Protein AF-A0A061GNZ8-F1 (afdb_monomer_lite)

InterPro domains:
  IPR012337 Ribonuclease H-like superfamily [SSF53098] (3-85)
  IPR036397 Ribonuclease H superfamily [G3DSA:3.30.420.10] (1-86)

Radius of gyration: 13.17 Å; chains: 1; bounding box: 29×29×35 Å

Organism: Theobroma cacao (NCBI:txid3641)

pLDDT: mean 86.44, std 10.3, range [60.0, 97.31]

Secondary structure (DSSP, 8-state):
-EEEEEEEESSSSEEEEEEEEEE-TT--EEEEEEEEEEEE-HHHHHHHHHHHHHHHHHTSTTTTT---EEEES-HHHHHHHH-GGG--

Structure (mmCIF, N/CA/C/O backbone):
data_AF-A0A061GNZ8-F1
#
_entry.id   AF-A0A061GNZ8-F1
#
loop_
_atom_site.group_PDB
_atom_site.id
_atom_site.type_symbol
_atom_site.label_atom_id
_atom_site.label_alt_id
_atom_site.label_comp_id
_atom_site.label_asym_id
_atom_site.label_entity_id
_atom_site.label_seq_id
_atom_site.pdbx_PDB_ins_code
_atom_site.Cartn_x
_atom_site.Cartn_y
_atom_site.Cartn_z
_atom_site.occupancy
_atom_site.B_iso_or_equiv
_atom_site.auth_seq_id
_atom_site.auth_comp_id
_atom_site.auth_asym_id
_atom_site.auth_atom_id
_atom_site.pdbx_PDB_model_num
ATOM 1 N N . MET A 1 1 ? -2.822 2.504 12.946 1.00 94.75 1 MET A N 1
ATOM 2 C CA . MET A 1 1 ? -2.774 1.483 11.869 1.00 94.75 1 MET A CA 1
ATOM 3 C C . MET A 1 1 ? -1.509 1.702 11.057 1.00 94.75 1 MET A C 1
ATOM 5 O O . MET A 1 1 ? -1.225 2.852 10.740 1.00 94.75 1 MET A O 1
ATOM 9 N N . LYS A 1 2 ? -0.752 0.646 10.741 1.00 96.06 2 LYS A N 1
ATOM 10 C CA . LYS A 1 2 ? 0.503 0.736 9.977 1.00 96.06 2 LYS A CA 1
ATOM 11 C C . LYS A 1 2 ? 0.352 0.069 8.612 1.00 96.06 2 LYS A C 1
ATOM 13 O O . LYS A 1 2 ? 0.003 -1.104 8.557 1.00 96.06 2 LYS A O 1
ATOM 18 N N . PHE A 1 3 ? 0.614 0.802 7.538 1.00 94.12 3 PHE A N 1
ATOM 19 C CA . PHE A 1 3 ? 0.643 0.294 6.170 1.00 94.12 3 PHE A CA 1
ATOM 20 C C . PHE A 1 3 ? 2.094 0.141 5.727 1.00 94.12 3 PHE A C 1
ATOM 22 O O . PHE A 1 3 ? 2.823 1.127 5.688 1.00 94.12 3 PHE A O 1
ATOM 29 N N . ILE A 1 4 ? 2.505 -1.077 5.400 1.00 93.56 4 ILE A N 1
ATOM 30 C CA . ILE A 1 4 ? 3.781 -1.339 4.729 1.00 93.56 4 ILE A CA 1
ATOM 31 C C . ILE A 1 4 ? 3.468 -1.412 3.241 1.00 93.56 4 ILE A C 1
ATOM 33 O O . ILE A 1 4 ? 2.568 -2.161 2.860 1.00 93.56 4 ILE A O 1
ATOM 37 N N . VAL A 1 5 ? 4.140 -0.609 2.425 1.00 92.00 5 VAL A N 1
ATOM 38 C CA . VAL A 1 5 ? 3.942 -0.578 0.972 1.00 92.00 5 VAL A CA 1
ATOM 39 C C . VAL A 1 5 ? 5.245 -0.883 0.252 1.00 92.00 5 VAL A C 1
ATOM 41 O O . VAL A 1 5 ? 6.315 -0.539 0.752 1.00 92.00 5 VAL A O 1
ATOM 44 N N . ASP A 1 6 ? 5.131 -1.525 -0.906 1.00 88.75 6 ASP A N 1
ATOM 45 C CA . ASP A 1 6 ? 6.265 -1.841 -1.770 1.00 88.75 6 ASP A CA 1
ATOM 46 C C . ASP A 1 6 ? 5.871 -1.696 -3.247 1.00 88.75 6 ASP A C 1
ATOM 48 O O . ASP A 1 6 ? 4.785 -2.114 -3.677 1.00 88.75 6 ASP A O 1
ATOM 52 N N . GLY A 1 7 ? 6.757 -1.073 -4.021 1.00 83.88 7 GLY A N 1
ATOM 53 C CA . GLY A 1 7 ? 6.660 -0.968 -5.471 1.00 83.88 7 GLY A CA 1
ATOM 54 C C . GLY A 1 7 ? 7.629 -1.942 -6.134 1.00 83.88 7 GLY A C 1
ATOM 55 O O . GLY A 1 7 ? 8.821 -1.667 -6.240 1.00 83.88 7 GLY A O 1
ATOM 56 N N . ALA A 1 8 ? 7.123 -3.058 -6.656 1.00 80.06 8 ALA A N 1
ATOM 57 C CA . ALA A 1 8 ? 7.952 -4.085 -7.279 1.00 80.06 8 ALA A CA 1
ATOM 58 C C . ALA A 1 8 ? 8.095 -3.848 -8.790 1.00 80.06 8 ALA A C 1
ATOM 60 O O . ALA A 1 8 ? 7.101 -3.856 -9.519 1.00 80.06 8 ALA A O 1
ATOM 61 N N . VAL A 1 9 ? 9.332 -3.709 -9.282 1.00 76.06 9 VAL A N 1
ATOM 62 C CA . VAL A 1 9 ? 9.649 -3.539 -10.715 1.00 76.06 9 VAL A CA 1
ATOM 63 C C . VAL A 1 9 ? 10.557 -4.656 -11.204 1.00 76.06 9 VAL A C 1
ATOM 65 O O . VAL A 1 9 ? 11.582 -4.962 -10.595 1.00 76.06 9 VAL A O 1
ATOM 68 N N . LYS A 1 10 ? 10.224 -5.245 -12.356 1.00 72.94 10 LYS A N 1
ATOM 69 C CA . LYS A 1 10 ? 11.112 -6.189 -13.043 1.00 72.94 10 LYS A CA 1
ATOM 70 C C . LYS A 1 10 ? 12.079 -5.447 -13.983 1.00 72.94 10 LYS A C 1
ATOM 72 O O . LYS A 1 10 ? 11.724 -5.177 -15.125 1.00 72.94 10 LYS A O 1
ATOM 77 N N . GLY A 1 11 ? 13.307 -5.169 -13.534 1.00 67.00 11 GLY A N 1
ATOM 78 C CA . GLY A 1 11 ? 14.328 -4.413 -14.294 1.00 67.00 11 GLY A CA 1
ATOM 79 C C . GLY A 1 11 ? 14.306 -2.901 -14.003 1.00 67.00 11 GLY A C 1
ATOM 80 O O . GLY A 1 11 ? 13.604 -2.475 -13.098 1.00 67.00 11 GLY A O 1
ATOM 81 N N . CYS A 1 12 ? 15.069 -2.075 -14.738 1.00 60.00 12 CYS A N 1
ATOM 82 C CA . CYS A 1 12 ? 15.049 -0.606 -14.547 1.00 60.00 12 CYS A CA 1
ATOM 83 C C . CYS A 1 12 ? 13.735 0.041 -15.019 1.00 60.00 12 CYS A C 1
ATOM 85 O O . CYS A 1 12 ? 13.271 1.011 -14.429 1.00 60.00 12 CYS A O 1
ATOM 87 N N . VAL A 1 13 ? 13.148 -0.505 -16.085 1.00 62.69 13 VAL A N 1
ATOM 88 C CA . VAL A 1 13 ? 11.815 -0.184 -16.601 1.00 62.69 13 VAL A CA 1
ATOM 89 C C . VAL A 1 13 ? 11.201 -1.520 -17.000 1.00 62.69 13 VAL A C 1
ATOM 91 O O . VAL A 1 13 ? 11.767 -2.232 -17.830 1.00 62.69 13 VAL A O 1
ATOM 94 N N . GLY A 1 14 ? 10.082 -1.899 -16.397 1.00 69.69 14 GLY A N 1
ATOM 95 C CA . GLY A 1 14 ? 9.458 -3.189 -16.681 1.00 69.69 14 GLY A CA 1
ATOM 96 C C . GLY A 1 14 ? 8.058 -3.296 -16.115 1.00 69.69 14 GLY A C 1
ATOM 97 O O . GLY A 1 14 ? 7.502 -2.302 -15.667 1.00 69.69 14 GLY A O 1
ATOM 98 N N . LEU A 1 15 ? 7.476 -4.496 -16.160 1.00 72.50 15 LEU A N 1
ATOM 99 C CA . LEU A 1 15 ? 6.183 -4.747 -15.524 1.00 72.50 15 LEU A CA 1
ATOM 100 C C . LEU A 1 15 ? 6.300 -4.499 -14.022 1.00 72.50 15 LEU A C 1
ATOM 102 O O . LEU A 1 15 ? 7.178 -5.056 -13.356 1.00 72.50 15 LEU A O 1
ATOM 106 N N . VAL A 1 16 ? 5.399 -3.660 -13.532 1.00 81.44 16 VAL A N 1
ATOM 107 C CA . VAL A 1 16 ? 5.363 -3.175 -12.164 1.00 81.44 16 VAL A CA 1
ATOM 108 C C . VAL A 1 16 ? 4.086 -3.621 -11.487 1.00 81.44 16 VAL A C 1
ATOM 110 O O . VAL A 1 16 ? 2.988 -3.479 -12.038 1.00 81.44 16 VAL A O 1
ATOM 113 N N . GLY A 1 17 ? 4.240 -4.124 -10.271 1.00 85.94 17 GLY A N 1
ATOM 114 C CA . GLY A 1 17 ? 3.159 -4.290 -9.314 1.00 85.94 17 GLY A CA 1
ATOM 115 C C . GLY A 1 17 ? 3.355 -3.354 -8.130 1.00 85.94 17 GLY A C 1
ATOM 116 O O . GLY A 1 17 ? 4.474 -2.965 -7.810 1.00 85.94 17 GLY A O 1
ATOM 117 N N . MET A 1 18 ? 2.260 -3.008 -7.470 1.00 90.75 18 MET A N 1
ATOM 118 C CA . MET A 1 18 ? 2.302 -2.484 -6.110 1.00 90.75 18 MET A CA 1
ATOM 119 C C . MET A 1 18 ? 1.683 -3.488 -5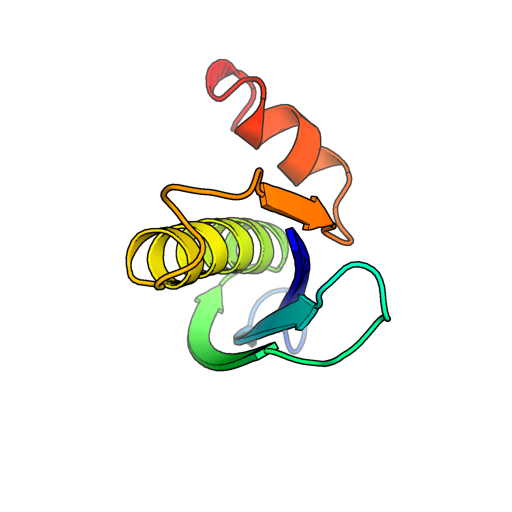.165 1.00 90.75 18 MET A C 1
ATOM 121 O O . MET A 1 18 ? 0.684 -4.135 -5.496 1.00 90.75 18 MET A O 1
ATOM 125 N N . GLU A 1 19 ? 2.245 -3.543 -3.974 1.00 92.69 19 GLU A N 1
ATOM 126 C CA . GLU A 1 19 ? 1.717 -4.301 -2.863 1.00 92.69 19 GLU A CA 1
ATOM 127 C C . GLU A 1 19 ? 1.593 -3.398 -1.642 1.00 92.69 19 GLU A C 1
ATOM 129 O O . GLU A 1 19 ? 2.320 -2.414 -1.472 1.00 92.69 19 GLU A O 1
ATOM 134 N N . GLY A 1 20 ? 0.650 -3.733 -0.773 1.00 94.38 20 GLY A N 1
ATOM 135 C CA . GLY A 1 20 ? 0.671 -3.174 0.555 1.00 94.38 20 GLY A CA 1
ATOM 136 C C . GLY A 1 20 ? -0.122 -3.982 1.566 1.00 94.38 20 GLY A C 1
ATOM 137 O O . GLY A 1 20 ? -1.096 -4.667 1.242 1.00 94.38 20 GLY A O 1
ATOM 138 N N . LEU A 1 21 ? 0.294 -3.844 2.820 1.00 96.56 21 LEU A N 1
ATOM 139 C CA . LEU A 1 21 ? -0.205 -4.597 3.956 1.00 96.56 21 LEU A CA 1
ATOM 140 C C . LEU A 1 21 ? -0.509 -3.659 5.128 1.00 96.56 21 LEU A C 1
ATOM 142 O O . LEU A 1 21 ? 0.394 -3.031 5.681 1.00 96.56 21 LEU A O 1
ATOM 146 N N . LEU A 1 22 ? -1.777 -3.588 5.534 1.00 96.69 22 LEU A N 1
ATOM 147 C CA . LEU A 1 22 ? -2.217 -2.843 6.710 1.00 96.69 22 LEU A CA 1
ATOM 148 C C . LEU A 1 22 ? -2.278 -3.755 7.929 1.00 96.69 22 LEU A C 1
ATOM 150 O O . LEU A 1 22 ? -3.027 -4.735 7.936 1.00 96.69 22 LEU A O 1
ATOM 154 N N . ARG A 1 23 ? -1.569 -3.373 8.987 1.00 97.31 23 ARG A N 1
ATOM 155 C CA . ARG A 1 23 ? -1.562 -4.057 10.279 1.00 97.31 23 ARG A CA 1
ATOM 156 C C . ARG A 1 23 ? -2.027 -3.142 11.409 1.00 97.31 23 ARG A C 1
ATOM 158 O O . ARG A 1 23 ? -1.906 -1.911 11.335 1.00 97.31 23 ARG A O 1
ATOM 165 N N . ASN A 1 24 ? -2.599 -3.742 12.447 1.00 95.69 24 ASN A N 1
ATOM 166 C CA . ASN A 1 24 ? -2.867 -3.051 13.709 1.00 95.69 24 ASN A CA 1
ATOM 167 C C . ASN A 1 24 ? -1.652 -3.142 14.654 1.00 95.69 24 ASN A C 1
ATOM 169 O O . ASN A 1 24 ? -0.592 -3.632 14.280 1.00 95.69 24 ASN A O 1
ATOM 173 N N . GLU A 1 25 ? -1.802 -2.640 15.878 1.00 93.69 25 GLU A N 1
ATOM 174 C CA . GLU A 1 25 ? -0.740 -2.631 16.897 1.00 93.69 25 GLU A CA 1
ATOM 175 C C . GLU A 1 25 ? -0.380 -4.032 17.415 1.00 93.69 25 GLU A C 1
ATOM 177 O O . GLU A 1 25 ? 0.724 -4.236 17.905 1.00 93.69 25 GLU A O 1
ATOM 182 N N . ALA A 1 26 ? -1.281 -5.004 17.252 1.00 96.31 26 ALA A N 1
ATOM 183 C CA . ALA A 1 26 ? -1.039 -6.415 17.547 1.00 96.31 26 ALA A CA 1
ATOM 184 C C . ALA A 1 26 ? -0.413 -7.175 16.357 1.00 96.31 26 ALA A C 1
ATOM 186 O O . ALA A 1 26 ? -0.402 -8.402 16.351 1.00 96.31 26 ALA A O 1
ATOM 187 N N . ASP A 1 27 ? 0.068 -6.453 15.338 1.00 92.56 27 ASP A N 1
ATOM 188 C CA . ASP A 1 27 ? 0.637 -6.985 14.092 1.00 92.56 27 ASP A CA 1
ATOM 189 C C . ASP A 1 27 ? -0.336 -7.849 13.258 1.00 92.56 27 ASP A C 1
ATOM 191 O O . ASP A 1 27 ? 0.049 -8.523 12.303 1.00 92.56 27 ASP A O 1
ATOM 195 N N . GLU A 1 28 ? -1.637 -7.788 13.555 1.00 96.88 28 GLU A N 1
ATOM 196 C CA . GLU A 1 28 ? -2.658 -8.512 12.805 1.00 96.88 28 GLU A CA 1
ATOM 197 C C . GLU A 1 28 ? -2.925 -7.820 11.469 1.00 96.88 28 GLU A C 1
ATOM 199 O O . GLU A 1 28 ? -3.269 -6.631 11.417 1.00 96.88 28 GLU A O 1
ATOM 204 N N . VAL A 1 29 ? -2.863 -8.589 10.384 1.00 96.31 29 VAL A N 1
ATOM 205 C CA . VAL A 1 29 ? -3.223 -8.115 9.046 1.00 96.31 29 VAL A CA 1
ATOM 206 C C . VAL A 1 29 ? -4.719 -7.810 8.987 1.00 96.31 29 VAL A C 1
ATOM 208 O O . VAL A 1 29 ? -5.562 -8.664 9.260 1.00 96.31 29 VAL A O 1
ATOM 211 N N . LYS A 1 30 ? -5.056 -6.574 8.612 1.00 96.62 30 LYS A N 1
ATOM 212 C CA . LYS A 1 30 ? -6.438 -6.105 8.439 1.00 96.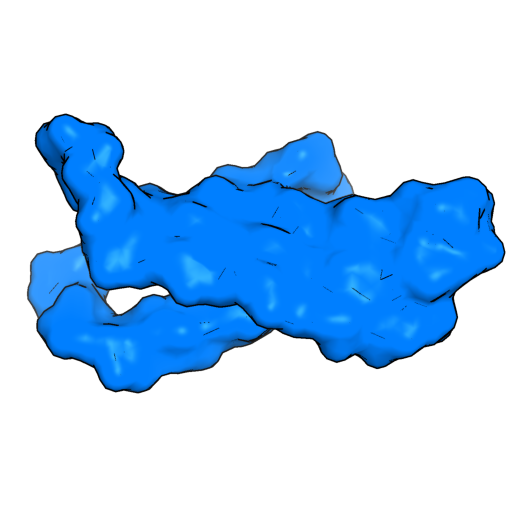62 30 LYS A CA 1
ATOM 213 C C . LYS A 1 30 ? -6.818 -5.907 6.981 1.00 96.62 30 LYS A C 1
ATOM 215 O O . LYS A 1 30 ? -7.976 -6.116 6.633 1.00 96.62 30 LYS A O 1
ATOM 220 N N . ILE A 1 31 ? -5.865 -5.496 6.148 1.00 96.19 31 ILE A N 1
ATOM 221 C CA . ILE A 1 31 ? -6.053 -5.331 4.705 1.00 96.19 31 ILE A CA 1
ATOM 222 C C . ILE A 1 31 ? -4.757 -5.728 3.999 1.00 96.19 31 ILE A C 1
ATOM 224 O O . ILE A 1 31 ? -3.675 -5.384 4.471 1.00 96.19 31 ILE A O 1
ATOM 228 N N . SER A 1 32 ? -4.872 -6.386 2.852 1.00 96.50 32 SER A N 1
ATOM 229 C CA . SER A 1 32 ? -3.797 -6.516 1.870 1.00 96.50 32 SER A CA 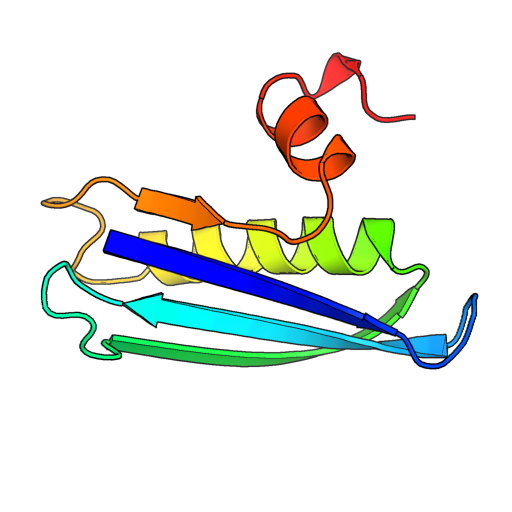1
ATOM 230 C C . SER A 1 32 ? -4.305 -6.099 0.491 1.00 96.50 32 SER A C 1
ATOM 232 O O . SER A 1 32 ? -5.491 -6.248 0.183 1.00 96.50 32 SER A O 1
ATOM 234 N N . PHE A 1 33 ? -3.424 -5.554 -0.343 1.00 94.06 33 PHE A N 1
ATOM 235 C CA . PHE A 1 33 ? -3.694 -5.378 -1.765 1.00 94.06 33 PHE A CA 1
ATOM 236 C C . PHE A 1 33 ? -2.460 -5.734 -2.585 1.00 94.06 33 PHE A C 1
ATOM 238 O O . PHE A 1 33 ? -1.336 -5.508 -2.154 1.00 94.06 33 PHE A O 1
ATOM 245 N N . SER A 1 34 ? -2.692 -6.234 -3.794 1.00 92.81 34 SER A N 1
ATOM 246 C CA . SER A 1 34 ? -1.678 -6.372 -4.834 1.00 92.81 34 SER A CA 1
ATOM 247 C C . SER A 1 34 ? -2.323 -6.001 -6.164 1.00 92.81 34 SER A C 1
ATOM 249 O O . SER A 1 34 ? -3.423 -6.472 -6.469 1.00 92.81 34 SER A O 1
ATOM 251 N N . LYS A 1 35 ? -1.708 -5.085 -6.915 1.00 89.88 35 LYS A N 1
ATOM 252 C CA . LYS A 1 35 ? -2.270 -4.571 -8.172 1.00 89.88 35 LYS A CA 1
ATOM 253 C C . LYS A 1 35 ? -1.179 -4.383 -9.224 1.00 89.88 35 LYS A C 1
ATOM 255 O O . LYS A 1 35 ? -0.146 -3.792 -8.908 1.00 89.88 35 LYS A O 1
ATOM 260 N N . PRO A 1 36 ? -1.407 -4.807 -10.480 1.00 90.12 36 PRO A N 1
ATOM 261 C CA . PRO A 1 36 ? -0.530 -4.429 -11.578 1.00 90.12 36 PRO A CA 1
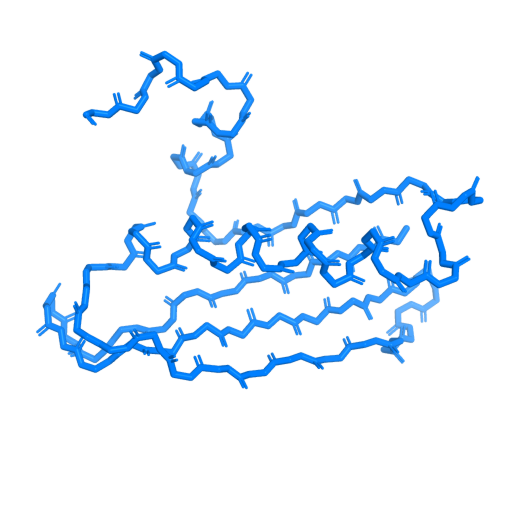ATOM 262 C C . PRO A 1 36 ? -0.688 -2.930 -11.874 1.00 90.12 36 PRO A C 1
ATOM 264 O O . PRO A 1 36 ? -1.806 -2.418 -11.927 1.00 90.12 36 PRO A O 1
ATOM 267 N N . ILE A 1 37 ? 0.430 -2.233 -12.072 1.00 85.19 37 ILE A N 1
ATOM 268 C CA . ILE A 1 37 ? 0.472 -0.808 -12.443 1.00 85.19 37 ILE A CA 1
ATOM 269 C C . ILE A 1 37 ? 0.690 -0.641 -13.954 1.00 85.19 37 ILE A C 1
ATOM 271 O O . ILE A 1 37 ? 0.196 0.314 -14.548 1.00 85.19 37 ILE A O 1
ATOM 275 N N . GLY A 1 38 ? 1.398 -1.580 -14.587 1.00 85.00 38 GLY A N 1
ATOM 276 C CA . GLY A 1 38 ? 1.825 -1.478 -15.984 1.00 85.00 38 GLY A CA 1
ATOM 277 C C . GLY A 1 38 ? 3.339 -1.327 -16.077 1.00 85.00 38 GLY A C 1
ATOM 278 O O . GLY A 1 38 ? 4.054 -1.981 -15.324 1.00 85.00 38 GLY A O 1
ATOM 279 N N . VAL A 1 39 ? 3.832 -0.502 -17.001 1.00 84.62 39 VAL A N 1
ATOM 280 C CA . VAL A 1 39 ? 5.271 -0.246 -17.169 1.00 84.62 39 VAL A CA 1
ATOM 281 C C . VAL A 1 39 ? 5.619 1.117 -16.586 1.00 84.62 39 VAL A C 1
ATOM 283 O O . VAL A 1 39 ? 5.117 2.132 -17.060 1.00 84.62 39 VAL A O 1
ATOM 286 N N . THR A 1 40 ? 6.464 1.138 -15.559 1.00 84.62 40 THR A N 1
ATOM 287 C CA . THR A 1 40 ? 6.954 2.359 -14.904 1.00 84.62 40 THR A CA 1
ATOM 288 C C . THR A 1 40 ? 8.290 2.084 -14.201 1.00 84.62 40 THR A C 1
ATOM 290 O O . THR A 1 40 ? 8.730 0.935 -14.133 1.00 84.62 40 THR A O 1
ATOM 293 N N . ASP A 1 41 ? 8.960 3.123 -13.707 1.00 84.94 41 ASP A N 1
ATOM 294 C CA . ASP A 1 41 ? 10.124 3.002 -12.823 1.00 84.94 41 ASP A CA 1
ATOM 295 C C . ASP A 1 41 ? 9.721 2.714 -11.358 1.00 84.94 41 ASP A C 1
ATOM 297 O O . ASP A 1 41 ? 8.562 2.881 -10.964 1.00 84.94 41 ASP A O 1
ATOM 301 N N . SER A 1 42 ? 10.687 2.287 -10.537 1.00 81.75 42 SER A N 1
ATOM 302 C CA . SER A 1 42 ? 10.449 1.866 -9.146 1.00 81.75 42 SER A CA 1
ATOM 303 C C . SER A 1 42 ? 10.021 2.989 -8.216 1.00 81.75 42 SER A C 1
ATOM 305 O O . SER A 1 42 ? 9.256 2.765 -7.282 1.00 81.75 42 SER A O 1
ATOM 307 N N . LEU A 1 43 ? 10.459 4.212 -8.482 1.00 85.19 43 LEU A N 1
ATOM 308 C CA . LEU A 1 43 ? 10.125 5.355 -7.654 1.00 85.19 43 LEU A CA 1
ATOM 309 C C . LEU A 1 43 ? 8.673 5.775 -7.879 1.00 85.19 43 LEU A C 1
ATOM 311 O O . LEU A 1 43 ? 7.932 6.003 -6.922 1.00 85.19 43 LEU A O 1
ATOM 315 N N . THR A 1 44 ? 8.237 5.789 -9.137 1.00 85.38 44 THR A N 1
ATOM 316 C CA . THR A 1 44 ? 6.829 5.980 -9.482 1.00 85.38 44 THR A CA 1
ATOM 317 C C . THR A 1 44 ? 5.967 4.838 -8.931 1.00 85.38 44 THR A C 1
ATOM 319 O O . THR A 1 44 ? 4.886 5.100 -8.403 1.00 85.38 44 THR A O 1
ATOM 322 N N . ALA A 1 45 ? 6.441 3.587 -8.984 1.00 88.31 45 ALA A N 1
ATOM 323 C CA . ALA A 1 45 ? 5.747 2.434 -8.405 1.00 88.31 45 ALA A CA 1
ATOM 324 C C . ALA A 1 45 ? 5.462 2.612 -6.905 1.00 88.31 45 ALA A C 1
ATOM 326 O O . ALA A 1 45 ? 4.333 2.419 -6.457 1.00 88.31 45 ALA A O 1
ATOM 327 N N . GLU A 1 46 ? 6.466 3.046 -6.147 1.00 89.12 46 GLU A N 1
ATOM 328 C CA . GLU A 1 46 ? 6.375 3.305 -4.707 1.00 89.12 46 GLU A CA 1
ATOM 329 C C . GLU A 1 46 ? 5.421 4.457 -4.374 1.00 89.12 46 GLU A C 1
ATOM 331 O O . GLU A 1 46 ? 4.564 4.334 -3.499 1.00 89.12 46 GLU A O 1
ATOM 336 N N . ILE A 1 47 ? 5.484 5.569 -5.117 1.00 89.62 47 ILE A N 1
ATOM 337 C CA . ILE A 1 47 ? 4.540 6.688 -4.939 1.00 89.62 47 ILE A CA 1
ATOM 338 C C . ILE A 1 47 ? 3.101 6.226 -5.197 1.00 89.62 47 ILE A C 1
ATOM 340 O O . ILE A 1 47 ? 2.177 6.603 -4.466 1.00 89.62 47 ILE A O 1
ATOM 344 N N . LEU A 1 48 ? 2.892 5.402 -6.227 1.00 90.94 48 LEU A N 1
ATOM 345 C CA . LEU A 1 48 ? 1.583 4.831 -6.532 1.00 90.94 48 LEU A CA 1
ATOM 346 C C . LEU A 1 48 ? 1.115 3.868 -5.436 1.00 90.94 48 LEU A C 1
ATOM 348 O O . LEU A 1 48 ? -0.055 3.940 -5.059 1.00 90.94 48 LEU A O 1
ATOM 352 N N . ALA A 1 49 ? 2.010 3.055 -4.870 1.00 92.62 49 ALA A N 1
ATOM 353 C CA . ALA A 1 49 ? 1.709 2.173 -3.745 1.00 92.62 49 ALA A CA 1
ATOM 354 C C . ALA A 1 49 ? 1.277 2.968 -2.499 1.00 92.62 49 ALA A C 1
ATOM 356 O O . ALA A 1 49 ? 0.237 2.669 -1.905 1.00 92.62 49 ALA A O 1
ATOM 357 N N . VAL A 1 50 ? 1.989 4.051 -2.156 1.00 92.69 50 VAL A N 1
ATOM 358 C CA . VAL A 1 50 ? 1.603 4.976 -1.073 1.00 92.69 50 VAL A CA 1
ATOM 359 C C . VAL A 1 50 ? 0.231 5.596 -1.344 1.00 92.69 50 VAL A C 1
ATOM 361 O O . VAL A 1 50 ? -0.646 5.593 -0.476 1.00 92.69 50 VAL A O 1
ATOM 364 N N . LYS A 1 51 ? 0.008 6.112 -2.560 1.00 92.81 51 LYS A N 1
ATOM 365 C CA . LYS A 1 51 ? -1.273 6.717 -2.956 1.00 92.81 51 LYS A CA 1
ATOM 366 C C . LYS A 1 51 ? -2.423 5.716 -2.850 1.00 92.81 51 LYS A C 1
ATOM 368 O O . LYS A 1 51 ? -3.518 6.083 -2.423 1.00 92.81 51 LYS A O 1
ATOM 373 N N . GLU A 1 52 ? -2.193 4.467 -3.236 1.00 95.19 52 GLU A N 1
ATOM 374 C CA . GLU A 1 52 ? -3.193 3.411 -3.151 1.00 95.19 52 GLU A CA 1
ATOM 375 C C . GLU A 1 52 ? -3.477 3.013 -1.697 1.00 95.19 52 GLU A C 1
ATOM 377 O O . GLU A 1 52 ? -4.645 2.909 -1.322 1.00 95.19 52 GLU A O 1
ATOM 382 N N . ALA A 1 53 ? -2.453 2.918 -0.844 1.00 94.69 53 ALA A N 1
ATOM 383 C CA . ALA A 1 53 ? -2.621 2.693 0.591 1.00 94.69 53 ALA A CA 1
ATOM 384 C C . ALA A 1 53 ? -3.469 3.784 1.263 1.00 94.69 53 ALA A C 1
ATOM 386 O O . ALA A 1 53 ? -4.354 3.469 2.062 1.00 94.69 53 ALA A O 1
ATOM 387 N N . PHE A 1 54 ? -3.284 5.057 0.891 1.00 94.25 54 PHE A N 1
ATOM 388 C CA . PHE A 1 54 ? -4.142 6.149 1.364 1.00 94.25 54 PHE A CA 1
ATOM 389 C C . PHE A 1 54 ? -5.606 5.967 0.949 1.00 94.25 54 PHE A C 1
ATOM 391 O O . PHE A 1 54 ? -6.503 6.117 1.783 1.00 94.25 54 PHE A O 1
ATOM 398 N N . LYS A 1 55 ? -5.880 5.621 -0.315 1.00 95.94 55 LYS A N 1
ATOM 399 C CA . LYS A 1 55 ? -7.258 5.364 -0.775 1.00 95.94 55 LYS A CA 1
ATOM 400 C C . LYS A 1 55 ? -7.888 4.194 -0.026 1.00 95.94 55 LYS A C 1
ATOM 402 O O . LYS A 1 55 ? -9.016 4.296 0.442 1.00 95.94 55 LYS A O 1
ATOM 407 N N . VAL A 1 56 ? -7.146 3.099 0.118 1.00 96.19 56 VAL A N 1
ATOM 408 C CA . VAL A 1 56 ? -7.600 1.905 0.834 1.00 96.19 56 VAL A CA 1
ATOM 409 C C . VAL A 1 56 ? -7.906 2.236 2.295 1.00 96.19 56 VAL A C 1
ATOM 411 O O . VAL A 1 56 ? -8.967 1.870 2.795 1.00 96.19 56 VAL A O 1
ATOM 414 N N . PHE A 1 57 ? -7.026 2.975 2.974 1.00 95.50 57 PHE A N 1
ATOM 415 C CA . PHE A 1 57 ? -7.246 3.380 4.359 1.00 95.50 57 PHE A CA 1
ATOM 416 C C . PHE A 1 57 ? -8.449 4.318 4.507 1.00 95.50 57 PHE A C 1
ATOM 418 O O . PHE A 1 57 ? -9.280 4.116 5.390 1.00 95.50 57 PHE A O 1
ATOM 425 N N . THR A 1 58 ? -8.582 5.314 3.631 1.00 95.50 58 THR A N 1
ATOM 426 C CA . THR A 1 58 ? -9.696 6.275 3.681 1.00 95.50 58 THR A CA 1
ATOM 427 C C . THR A 1 58 ? -11.053 5.656 3.342 1.00 95.50 58 THR A C 1
ATOM 429 O O . THR A 1 58 ? -12.069 6.113 3.856 1.00 95.50 58 THR A O 1
ATOM 432 N N . ALA A 1 59 ? -11.082 4.588 2.544 1.00 96.50 59 ALA A N 1
ATOM 433 C CA . ALA A 1 59 ? -12.284 3.793 2.296 1.00 96.50 59 ALA A CA 1
ATOM 434 C C . ALA A 1 59 ? -12.604 2.795 3.428 1.00 96.50 59 ALA A C 1
ATOM 436 O O . ALA A 1 59 ? -13.628 2.114 3.388 1.00 96.50 59 ALA A O 1
ATOM 437 N N . SER A 1 60 ? -11.728 2.664 4.424 1.00 94.31 60 SER A N 1
ATOM 438 C CA . SER A 1 60 ? -11.861 1.668 5.481 1.00 94.31 60 SER A CA 1
ATOM 439 C C . SER A 1 60 ? -12.566 2.209 6.727 1.00 94.31 60 SER A C 1
ATOM 441 O O . SER A 1 60 ? -12.534 3.404 7.021 1.00 94.31 60 SER A O 1
ATOM 443 N N . LYS A 1 61 ? -13.099 1.298 7.551 1.00 95.50 61 LYS A N 1
ATOM 444 C CA . LYS A 1 61 ? -13.695 1.639 8.857 1.00 95.50 61 LYS A CA 1
ATOM 445 C C . LYS A 1 61 ? -12.708 2.241 9.869 1.00 95.50 61 LYS A C 1
ATOM 447 O O . LYS A 1 61 ? -13.130 2.711 10.920 1.00 95.50 61 LYS A O 1
ATOM 452 N N . TRP A 1 62 ? -11.401 2.188 9.598 1.00 94.25 62 TRP A N 1
ATOM 453 C CA . TRP A 1 62 ? -10.367 2.661 10.522 1.00 94.25 62 TRP A CA 1
ATOM 454 C C . TRP A 1 62 ? -10.029 4.142 10.350 1.00 94.25 62 TRP A C 1
ATOM 456 O O . TRP A 1 62 ? -9.427 4.704 11.261 1.00 94.25 62 TRP A O 1
ATOM 466 N N . LYS A 1 63 ? -10.452 4.773 9.245 1.00 93.94 63 LYS A N 1
ATOM 467 C CA . LYS A 1 63 ? -10.173 6.182 8.933 1.00 93.94 63 LYS A CA 1
ATOM 468 C C . LYS A 1 63 ? -10.557 7.141 10.064 1.00 93.94 63 LYS A C 1
ATOM 470 O O . LYS A 1 63 ? -9.807 8.065 10.346 1.00 93.94 63 LYS A O 1
ATOM 475 N N . GLU A 1 64 ? -11.713 6.927 10.685 1.00 93.06 64 GLU A N 1
ATOM 476 C CA . GLU A 1 64 ? -12.287 7.885 11.643 1.00 93.06 64 GLU A CA 1
ATOM 477 C C . GLU A 1 64 ? -11.668 7.782 13.047 1.00 93.06 64 GLU A C 1
ATOM 479 O O . GLU A 1 64 ? -11.649 8.759 13.785 1.00 93.06 64 GLU A O 1
ATOM 484 N N . ASN A 1 65 ? -11.131 6.611 13.416 1.00 94.69 65 ASN A N 1
ATOM 485 C CA . ASN A 1 65 ? -10.707 6.325 14.795 1.00 94.69 65 ASN A CA 1
ATOM 486 C C . ASN A 1 65 ? -9.212 6.021 14.942 1.00 94.69 65 ASN A C 1
ATOM 488 O O . ASN A 1 65 ? -8.747 5.774 16.050 1.00 94.69 65 ASN A O 1
ATOM 492 N N . HIS A 1 66 ? -8.463 5.958 13.841 1.00 94.12 66 HIS A N 1
ATOM 493 C CA . HIS A 1 66 ? -7.048 5.611 13.876 1.00 94.12 66 HIS A CA 1
ATOM 494 C C . HIS A 1 66 ? -6.245 6.562 13.006 1.00 94.12 66 HIS A C 1
ATOM 496 O O . HIS A 1 66 ? -6.658 6.934 11.912 1.00 94.12 66 HIS A O 1
ATOM 502 N N . SER A 1 67 ? -5.031 6.859 13.450 1.00 93.38 67 SER A N 1
ATOM 503 C CA . SER A 1 67 ? -4.021 7.454 12.586 1.00 93.38 67 SER A CA 1
ATOM 504 C C . SER A 1 67 ? -3.415 6.393 11.665 1.00 93.38 67 SER A C 1
ATOM 506 O O . SER A 1 67 ? -3.262 5.217 12.039 1.00 93.38 67 SER A O 1
ATOM 508 N N . LEU A 1 68 ? -3.054 6.823 10.458 1.00 93.50 68 LEU A N 1
ATOM 509 C CA . LEU A 1 68 ? -2.322 6.024 9.484 1.00 93.50 68 LEU A CA 1
ATOM 510 C C . LEU A 1 68 ? -0.827 6.338 9.572 1.00 93.50 68 LEU A C 1
ATOM 512 O O . LEU A 1 68 ? -0.424 7.486 9.407 1.00 93.50 68 LEU A O 1
ATOM 516 N N . LEU A 1 69 ? -0.018 5.304 9.780 1.00 93.81 69 LEU A N 1
ATOM 517 C CA . LEU A 1 69 ? 1.428 5.331 9.584 1.00 93.81 69 LEU A CA 1
ATOM 518 C C . LEU A 1 69 ? 1.749 4.563 8.301 1.00 93.81 69 LEU A C 1
ATOM 520 O O . LEU A 1 69 ? 1.289 3.433 8.155 1.00 93.81 69 LEU A O 1
ATOM 524 N N . ILE A 1 70 ? 2.531 5.147 7.393 1.00 91.12 70 ILE A N 1
ATOM 525 C CA . ILE A 1 70 ? 2.986 4.477 6.167 1.00 91.12 70 ILE A CA 1
ATOM 526 C C . ILE A 1 70 ? 4.492 4.256 6.249 1.00 91.12 70 ILE A C 1
ATOM 528 O O . ILE A 1 70 ? 5.243 5.183 6.542 1.00 91.12 70 ILE A O 1
ATOM 532 N N . GLU A 1 71 ? 4.914 3.032 5.964 1.00 91.38 71 GLU A N 1
ATOM 533 C CA . GLU A 1 71 ? 6.307 2.633 5.806 1.00 91.38 71 GLU A CA 1
ATOM 534 C C . GLU A 1 71 ? 6.542 2.246 4.342 1.00 91.38 71 GLU A C 1
ATOM 536 O O . GLU A 1 71 ? 5.832 1.394 3.813 1.00 91.38 71 GLU A O 1
ATOM 541 N N . SER A 1 72 ? 7.511 2.897 3.697 1.00 87.81 72 SER A N 1
ATOM 542 C CA . SER A 1 72 ? 7.950 2.629 2.318 1.00 87.81 72 SER A CA 1
ATOM 543 C C . SER A 1 72 ? 9.456 2.376 2.321 1.00 87.81 72 SER A C 1
ATOM 545 O O . SER A 1 72 ? 10.184 2.973 3.121 1.00 87.81 72 SER A O 1
ATOM 547 N N . GLY A 1 73 ? 9.924 1.507 1.421 1.00 80.31 73 GLY A N 1
ATOM 548 C CA . GLY A 1 73 ? 11.341 1.168 1.278 1.00 80.31 73 GLY A CA 1
ATOM 549 C C . GLY A 1 73 ? 12.198 2.294 0.688 1.00 80.31 73 GLY A C 1
ATOM 550 O O . GLY A 1 73 ? 13.427 2.250 0.784 1.00 80.31 73 GLY A O 1
ATOM 551 N N . VAL A 1 74 ? 11.581 3.334 0.110 1.00 77.75 74 VAL A N 1
ATOM 552 C CA . VAL A 1 74 ? 12.289 4.406 -0.601 1.00 77.75 74 VAL A CA 1
ATOM 553 C C . VAL A 1 74 ? 12.248 5.724 0.177 1.00 77.75 74 VAL A C 1
ATOM 555 O O . VAL A 1 74 ? 11.250 6.443 0.217 1.00 77.75 74 VAL A O 1
ATOM 558 N N . SER A 1 75 ? 13.395 6.109 0.741 1.00 73.19 75 SER A N 1
ATOM 559 C CA . SER A 1 75 ? 13.549 7.316 1.574 1.00 73.19 75 SER A CA 1
ATOM 560 C C . SER A 1 75 ? 13.182 8.633 0.869 1.00 73.19 75 SER A C 1
ATOM 562 O O . SER A 1 75 ? 12.730 9.578 1.521 1.00 73.19 75 SER A O 1
ATOM 564 N N . ASN A 1 76 ? 13.333 8.706 -0.458 1.00 71.69 76 ASN A N 1
ATOM 565 C CA . ASN A 1 76 ? 12.934 9.874 -1.250 1.00 71.69 76 ASN A CA 1
ATOM 566 C C . ASN A 1 76 ? 11.413 10.059 -1.282 1.00 71.69 76 ASN A C 1
ATOM 568 O O . ASN A 1 76 ? 10.941 11.189 -1.179 1.00 71.69 76 ASN A O 1
ATOM 572 N N . VAL A 1 77 ? 10.645 8.967 -1.339 1.00 72.12 77 VAL A N 1
ATOM 573 C CA . VAL A 1 77 ? 9.176 9.017 -1.354 1.00 72.12 77 VAL A CA 1
ATOM 574 C C . VAL A 1 77 ? 8.653 9.622 -0.058 1.00 72.12 77 VAL A C 1
ATOM 576 O O . VAL A 1 77 ? 7.794 10.498 -0.097 1.00 72.12 77 VAL A O 1
ATOM 579 N N . VAL A 1 78 ? 9.237 9.254 1.085 1.00 71.25 78 VAL A N 1
ATOM 580 C CA . VAL A 1 78 ? 8.890 9.847 2.387 1.00 71.25 78 VAL A CA 1
ATOM 581 C C . VAL A 1 78 ? 9.096 11.366 2.371 1.00 71.25 78 VAL A C 1
ATOM 583 O O . VAL A 1 78 ? 8.219 12.117 2.795 1.00 71.25 78 VAL A O 1
ATOM 586 N N . LYS A 1 79 ? 10.221 11.847 1.826 1.00 72.75 79 LYS A N 1
ATOM 587 C CA . LYS A 1 79 ? 10.508 13.289 1.730 1.00 72.75 79 LYS A CA 1
ATOM 588 C C . LYS A 1 79 ? 9.536 14.018 0.803 1.00 72.75 79 LYS A C 1
ATOM 590 O O . LYS A 1 79 ? 9.115 15.126 1.121 1.00 72.75 79 LYS A O 1
ATOM 595 N N . TRP A 1 80 ? 9.177 13.410 -0.322 1.00 76.31 80 TRP A N 1
ATOM 596 C CA . TRP A 1 80 ? 8.289 14.007 -1.320 1.00 76.31 80 TRP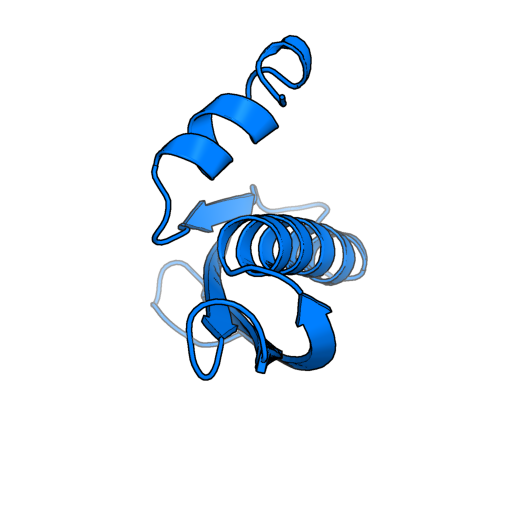 A CA 1
ATOM 597 C C . TRP A 1 80 ? 6.830 14.029 -0.896 1.00 76.31 80 TRP A C 1
ATOM 599 O O . TRP A 1 80 ? 6.139 15.013 -1.133 1.00 76.31 80 TRP A O 1
ATOM 609 N N . VAL A 1 81 ? 6.361 12.987 -0.213 1.00 71.00 81 VAL A N 1
ATOM 610 C CA . VAL A 1 81 ? 5.006 12.965 0.348 1.00 71.00 81 VAL A CA 1
ATOM 611 C C . VAL A 1 81 ? 4.856 14.037 1.430 1.00 71.00 81 VAL A C 1
ATOM 613 O O . VAL A 1 81 ? 3.819 14.691 1.503 1.00 71.00 81 VAL A O 1
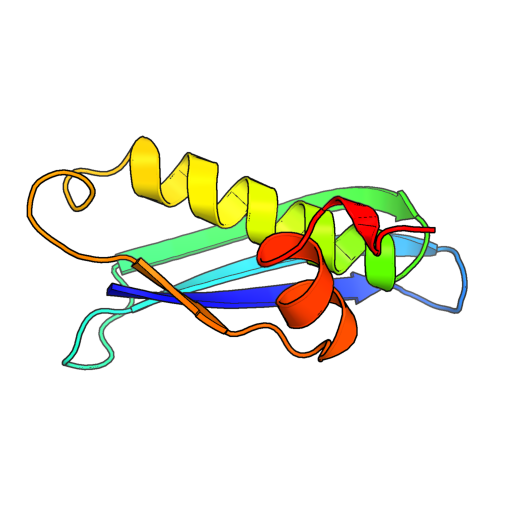ATOM 616 N N . LEU A 1 82 ? 5.900 14.271 2.233 1.00 73.69 82 LEU A N 1
ATOM 617 C CA . LEU A 1 82 ? 5.913 15.337 3.240 1.00 73.69 82 LEU A CA 1
ATOM 618 C C . LEU A 1 82 ? 6.115 16.735 2.633 1.00 73.69 82 LEU A C 1
ATOM 620 O O . LEU A 1 82 ? 5.667 17.726 3.208 1.00 73.69 82 LEU A O 1
ATOM 624 N N . ASN A 1 83 ? 6.782 16.829 1.481 1.00 77.50 83 ASN A N 1
ATOM 625 C CA . ASN A 1 83 ? 7.020 18.079 0.771 1.00 77.50 83 ASN A CA 1
ATOM 626 C C . ASN A 1 83 ? 6.949 17.868 -0.748 1.00 77.50 83 ASN A C 1
ATOM 628 O O . ASN A 1 83 ? 7.959 17.621 -1.414 1.00 77.50 83 ASN A O 1
ATOM 632 N N . SER A 1 84 ? 5.744 18.027 -1.299 1.00 66.25 84 SER A N 1
ATOM 633 C CA . SER A 1 84 ? 5.451 17.778 -2.717 1.00 66.25 84 SER A CA 1
ATOM 634 C C . SER A 1 84 ? 6.202 18.696 -3.684 1.00 66.25 84 SER A C 1
ATOM 636 O O . SER A 1 84 ? 6.285 18.390 -4.867 1.00 66.25 84 SER A O 1
ATOM 638 N N . LYS A 1 85 ? 6.801 19.793 -3.196 1.00 72.62 85 LYS A N 1
ATOM 639 C CA . LYS A 1 85 ? 7.634 20.700 -4.005 1.00 72.62 85 LYS A CA 1
ATOM 640 C C . LYS A 1 85 ? 9.022 20.137 -4.317 1.00 72.62 85 LYS A C 1
ATOM 642 O O . LYS A 1 85 ? 9.741 20.730 -5.109 1.00 72.62 85 LYS A O 1
ATOM 647 N N . LEU A 1 86 ? 9.418 19.050 -3.655 1.00 69.56 86 LEU A N 1
ATOM 648 C CA . LEU A 1 86 ? 10.705 18.385 -3.865 1.00 69.56 86 LEU A CA 1
ATOM 649 C C . LEU A 1 86 ? 10.625 17.248 -4.891 1.00 69.56 86 LEU A C 1
ATOM 651 O O . LEU A 1 86 ? 11.653 16.624 -5.159 1.00 69.56 86 LEU A O 1
ATOM 655 N N . MET A 1 87 ? 9.431 16.960 -5.422 1.00 64.12 87 MET A N 1
ATOM 656 C CA . MET A 1 87 ? 9.281 16.028 -6.536 1.00 64.12 87 MET A CA 1
ATOM 657 C C . MET A 1 87 ? 9.942 16.619 -7.797 1.00 64.12 87 MET A C 1
ATOM 659 O O . MET A 1 87 ? 9.682 17.789 -8.088 1.00 64.12 87 MET A O 1
ATOM 663 N N . PRO A 1 88 ? 10.799 15.852 -8.500 1.00 61.69 88 PRO A N 1
ATOM 664 C CA . PRO A 1 88 ? 11.388 16.243 -9.780 1.00 61.69 88 PRO A CA 1
ATOM 665 C C . PRO A 1 88 ? 10.350 16.454 -10.884 1.00 61.69 88 PRO A C 1
ATOM 667 O O . PRO A 1 88 ? 9.276 15.809 -10.823 1.00 61.69 88 PRO A O 1
#

Sequence (88 aa):
MKFIVDGAVKGCVGLVGMEGLLRNEADEVKISFSKPIGVTDSLTAEILAVKEAFKVFTASKWKENHSLLIESGVSNVVKWVLNSKLMP

Foldseek 3Di:
DEKEKFWDADPQWHWIKIKIFDADPVRDTDDIDIGTPGIDGRLVSQLVRVVVVVVVCCPDPCVPPDDYHYDYPDPVSVVCVVPVVPDD